Protein AF-A0A3E1NFP7-F1 (afdb_monomer_lite)

pLDDT: mean 83.46, std 12.13, range [47.78, 94.75]

Organism: NCBI:txid2291815

Secondary structure (DSSP, 8-state):
-BTTB---EEEEEEE-TT--EEEEEEETTPPPEEEEEETTTTEEEE---SSSSPPPPHHHHHHHHHHHHHHHHHHH-

Structure (mmCIF, N/CA/C/O backbone):
data_AF-A0A3E1NFP7-F1
#
_entry.id   AF-A0A3E1NFP7-F1
#
loop_
_atom_site.group_PDB
_atom_site.id
_atom_site.type_symbol
_atom_site.label_atom_id
_atom_site.label_alt_id
_atom_site.label_comp_id
_atom_site.label_asym_id
_atom_site.label_entity_id
_atom_site.label_seq_id
_atom_site.pdbx_PDB_ins_code
_atom_site.Cartn_x
_atom_site.Cartn_y
_atom_site.Cartn_z
_atom_site.occupancy
_atom_site.B_iso_or_equiv
_atom_site.auth_seq_id
_atom_site.auth_comp_id
_atom_site.auth_asym_id
_atom_site.auth_atom_id
_atom_site.pdbx_PDB_model_num
ATOM 1 N N . MET A 1 1 ? -13.457 9.003 4.257 1.00 56.50 1 MET A N 1
ATOM 2 C CA . MET A 1 1 ? -13.791 8.459 5.590 1.00 56.50 1 MET A CA 1
ATOM 3 C C . MET A 1 1 ? -13.588 6.965 5.496 1.00 56.50 1 MET A C 1
ATOM 5 O O . MET A 1 1 ? -14.138 6.3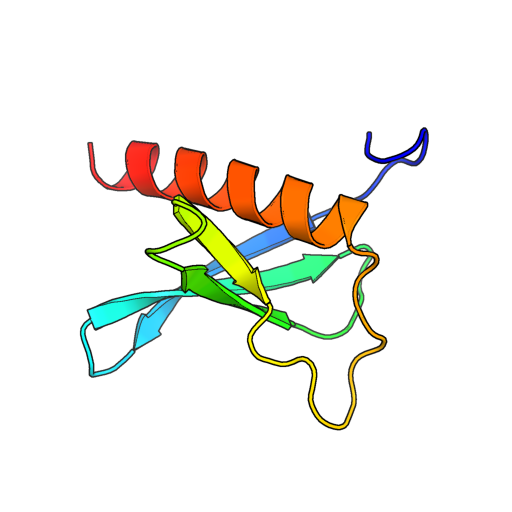84 4.570 1.00 56.50 1 MET A O 1
ATOM 9 N N . ILE A 1 2 ? -12.780 6.376 6.371 1.00 60.28 2 ILE A N 1
ATOM 10 C CA 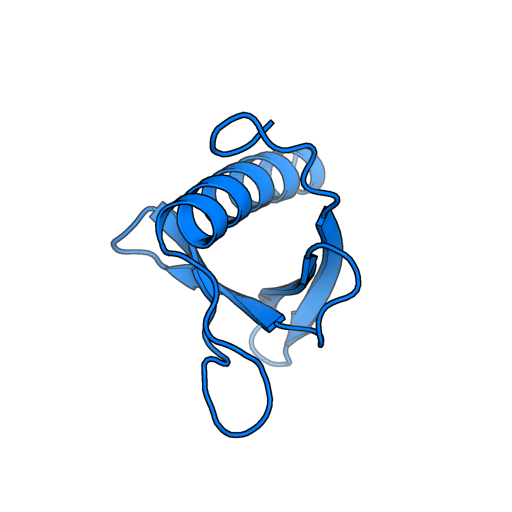. ILE A 1 2 ? -12.671 4.916 6.495 1.00 60.28 2 ILE A CA 1
ATOM 11 C C . ILE A 1 2 ? -13.203 4.599 7.893 1.00 60.28 2 ILE A C 1
ATOM 13 O O . ILE A 1 2 ? -12.783 5.241 8.854 1.00 60.28 2 ILE A O 1
ATOM 17 N N . ASP A 1 3 ? -14.202 3.721 7.990 1.00 60.44 3 ASP A N 1
ATOM 18 C CA . ASP A 1 3 ? -14.870 3.358 9.252 1.00 60.44 3 ASP A CA 1
ATOM 19 C C . ASP A 1 3 ? -15.386 4.553 10.079 1.00 60.44 3 ASP A C 1
ATOM 21 O O . ASP A 1 3 ? -15.269 4.594 11.300 1.00 60.44 3 ASP A O 1
ATOM 25 N N . GLY A 1 4 ? -15.934 5.577 9.415 1.00 64.94 4 GLY A N 1
ATOM 26 C CA . GLY A 1 4 ? -16.486 6.763 10.089 1.00 64.94 4 GLY A CA 1
ATOM 27 C C . GLY A 1 4 ? -15.440 7.749 10.626 1.00 64.94 4 GLY A C 1
ATOM 28 O O . GLY A 1 4 ? -15.807 8.835 11.069 1.00 64.94 4 GLY A O 1
ATOM 29 N N . ASN A 1 5 ? -14.148 7.423 10.519 1.00 74.00 5 ASN A N 1
ATOM 30 C CA . ASN A 1 5 ? -13.049 8.286 10.928 1.00 74.00 5 ASN A CA 1
ATOM 31 C C . ASN A 1 5 ? -12.448 9.038 9.733 1.00 74.00 5 ASN A C 1
ATOM 33 O O . ASN A 1 5 ? -12.361 8.544 8.596 1.00 74.00 5 ASN A O 1
ATOM 37 N N . LYS A 1 6 ? -12.011 10.275 9.991 1.00 76.88 6 LYS A N 1
ATOM 38 C CA . LYS A 1 6 ? -11.260 11.063 9.014 1.00 76.88 6 LYS A CA 1
ATOM 39 C C . LYS A 1 6 ? -9.820 10.556 8.975 1.00 76.88 6 LYS A C 1
ATOM 41 O O . LYS A 1 6 ? -8.982 10.991 9.753 1.00 76.88 6 LYS A O 1
ATOM 46 N N . THR A 1 7 ? -9.547 9.652 8.043 1.00 80.88 7 THR A N 1
ATOM 47 C CA . THR A 1 7 ? -8.194 9.154 7.781 1.00 80.88 7 THR A CA 1
ATOM 48 C C . THR A 1 7 ? -7.485 10.064 6.784 1.00 80.88 7 THR A C 1
ATOM 50 O O . THR A 1 7 ? -8.002 10.309 5.692 1.00 80.88 7 THR A O 1
ATOM 53 N N . THR A 1 8 ? -6.305 10.561 7.151 1.00 86.44 8 THR A N 1
ATOM 54 C CA . THR A 1 8 ? -5.422 11.308 6.249 1.00 86.44 8 THR A CA 1
ATOM 55 C C . THR A 1 8 ? -4.374 10.361 5.694 1.00 86.44 8 THR A C 1
ATOM 57 O O . THR A 1 8 ? -3.654 9.724 6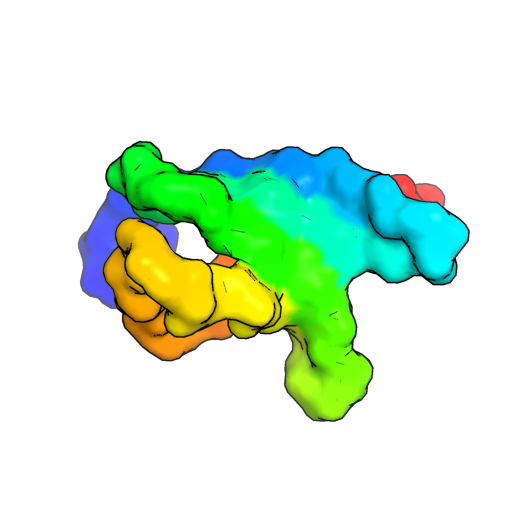.457 1.00 86.44 8 THR A O 1
ATOM 60 N N . VAL A 1 9 ? -4.275 10.284 4.370 1.00 89.75 9 VAL A N 1
ATOM 61 C CA . VAL A 1 9 ? -3.325 9.413 3.676 1.00 89.75 9 VAL A CA 1
ATOM 62 C C . VAL A 1 9 ? -2.415 10.286 2.825 1.00 89.75 9 VAL A C 1
ATOM 64 O O . VAL A 1 9 ? -2.893 11.061 1.997 1.00 89.75 9 VAL A O 1
ATOM 67 N N . LYS A 1 10 ? -1.104 10.173 3.034 1.00 91.69 10 LYS A N 1
ATOM 68 C CA . LYS A 1 10 ? -0.084 10.788 2.177 1.00 91.69 10 LYS A CA 1
ATOM 69 C C . LYS A 1 10 ? 0.619 9.678 1.419 1.00 91.69 10 LYS A C 1
ATOM 71 O O . LYS A 1 10 ? 1.228 8.822 2.051 1.00 91.69 10 LYS A O 1
ATOM 76 N N . ALA A 1 11 ? 0.531 9.699 0.094 1.00 92.50 11 ALA A N 1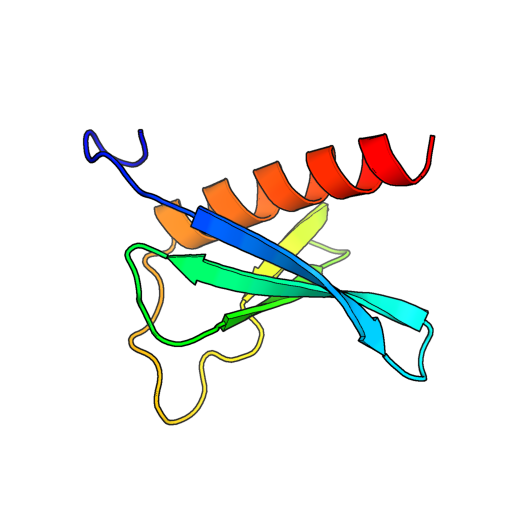
ATOM 77 C CA . ALA A 1 11 ? 1.139 8.698 -0.771 1.00 92.50 11 ALA A CA 1
ATOM 78 C C . ALA A 1 11 ? 2.106 9.350 -1.760 1.00 92.50 11 ALA A C 1
ATOM 80 O O . ALA A 1 11 ? 1.743 10.302 -2.450 1.00 92.50 11 ALA A O 1
ATOM 81 N N . THR A 1 12 ? 3.315 8.802 -1.858 1.00 92.06 12 THR A N 1
ATOM 82 C CA . THR A 1 12 ? 4.337 9.251 -2.808 1.00 92.06 12 THR A CA 1
ATOM 83 C C . THR A 1 12 ? 4.822 8.067 -3.629 1.00 92.06 12 THR A C 1
ATOM 85 O O . THR A 1 12 ? 5.361 7.106 -3.073 1.00 92.06 12 THR A O 1
ATOM 88 N N . ALA A 1 13 ? 4.647 8.138 -4.949 1.00 91.38 13 ALA A N 1
ATOM 89 C CA . ALA A 1 13 ? 5.143 7.122 -5.869 1.00 91.38 13 ALA A CA 1
ATOM 90 C C . ALA A 1 13 ? 6.678 7.116 -5.908 1.00 91.38 13 ALA A C 1
ATOM 92 O O . ALA A 1 13 ? 7.323 8.167 -5.884 1.00 91.38 13 ALA A O 1
ATO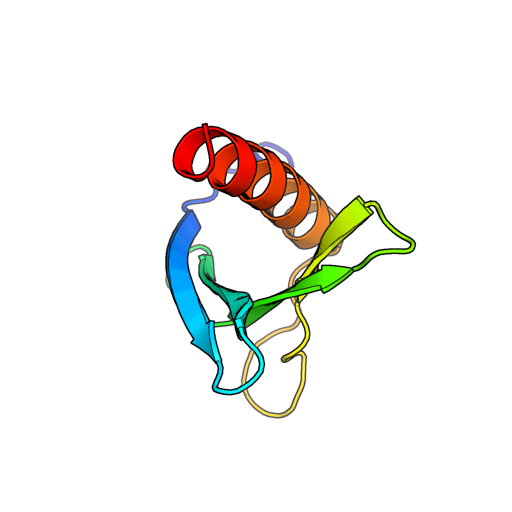M 93 N N . PHE A 1 14 ? 7.271 5.933 -6.006 1.00 86.94 14 PHE A N 1
ATOM 94 C CA . PHE A 1 14 ? 8.690 5.761 -6.288 1.00 86.94 14 PHE A CA 1
ATOM 95 C C . PHE A 1 14 ? 8.912 4.512 -7.140 1.00 86.94 14 PHE A C 1
ATOM 97 O O . PHE A 1 14 ? 8.142 3.555 -7.081 1.00 86.94 14 PHE A O 1
ATOM 104 N N . LYS A 1 15 ? 9.975 4.531 -7.946 1.00 81.31 15 LYS A N 1
ATOM 105 C CA . LYS A 1 15 ? 10.383 3.388 -8.765 1.00 81.31 15 LYS A CA 1
ATOM 106 C C . LYS A 1 15 ? 11.495 2.624 -8.064 1.00 81.31 15 LYS A C 1
ATOM 108 O O . LYS A 1 15 ? 12.411 3.229 -7.505 1.00 81.31 15 LYS A O 1
ATOM 113 N N . THR A 1 16 ? 11.424 1.302 -8.110 1.00 80.44 16 THR A N 1
ATOM 114 C CA . THR A 1 16 ? 12.548 0.428 -7.766 1.00 80.44 16 THR A CA 1
ATOM 115 C C . THR A 1 16 ? 13.432 0.180 -8.991 1.00 80.44 16 THR A C 1
ATOM 117 O O . THR A 1 16 ? 13.001 0.431 -10.118 1.00 80.44 16 THR A O 1
ATOM 120 N N . PRO A 1 17 ? 14.653 -0.360 -8.813 1.00 82.00 17 PRO A N 1
ATOM 121 C CA . PRO A 1 17 ? 15.488 -0.797 -9.936 1.00 82.00 17 PRO A CA 1
ATOM 122 C C . PRO A 1 17 ? 14.806 -1.817 -10.865 1.00 82.00 17 PRO A C 1
ATOM 124 O O . PRO A 1 17 ? 15.155 -1.894 -12.037 1.00 82.00 17 PRO A O 1
ATOM 127 N N . SER A 1 18 ? 13.821 -2.570 -10.361 1.00 79.38 18 SER A N 1
ATOM 128 C CA . SER A 1 18 ? 12.991 -3.509 -11.129 1.00 79.38 18 SER A CA 1
ATOM 129 C C . SER A 1 18 ? 11.867 -2.849 -11.944 1.00 79.38 18 SER A C 1
ATOM 131 O O . SER A 1 18 ? 11.160 -3.554 -12.649 1.00 79.38 18 SER A O 1
ATOM 133 N N . ASN A 1 19 ? 11.705 -1.518 -11.888 1.00 75.69 19 ASN A N 1
ATOM 134 C CA . ASN A 1 19 ? 10.569 -0.767 -12.448 1.00 75.69 19 ASN A CA 1
ATOM 135 C C . ASN A 1 19 ? 9.192 -1.110 -11.849 1.00 75.69 19 ASN A C 1
ATOM 137 O O . ASN A 1 19 ? 8.172 -0.685 -12.393 1.00 75.69 19 ASN A O 1
ATOM 141 N N . ASP A 1 20 ? 9.147 -1.783 -10.699 1.00 82.50 20 ASP A N 1
ATOM 142 C CA . ASP A 1 20 ? 7.883 -2.022 -10.006 1.00 82.50 20 ASP A CA 1
ATOM 143 C C . ASP A 1 20 ? 7.328 -0.702 -9.464 1.00 82.50 20 ASP A C 1
ATOM 145 O O . ASP A 1 20 ? 8.044 0.098 -8.845 1.00 82.50 20 ASP A O 1
ATOM 149 N N . ALA A 1 21 ? 6.033 -0.477 -9.680 1.00 85.81 21 ALA A N 1
ATOM 150 C CA . ALA A 1 21 ? 5.336 0.645 -9.075 1.00 85.81 21 ALA A CA 1
ATOM 151 C C . ALA A 1 21 ? 5.254 0.424 -7.561 1.00 85.81 21 ALA A C 1
ATOM 153 O O . ALA A 1 21 ? 4.717 -0.586 -7.099 1.00 85.81 21 ALA A O 1
ATOM 154 N N . ARG A 1 22 ? 5.774 1.378 -6.786 1.00 91.69 22 ARG A N 1
ATOM 155 C CA . ARG A 1 22 ? 5.652 1.376 -5.329 1.00 91.69 22 ARG A CA 1
ATOM 156 C C . ARG A 1 22 ? 5.220 2.730 -4.805 1.00 91.69 22 ARG A C 1
ATOM 158 O O . ARG A 1 22 ? 5.518 3.770 -5.394 1.00 91.69 22 ARG A O 1
ATOM 165 N N . PHE A 1 23 ? 4.563 2.710 -3.655 1.00 93.00 23 PHE A N 1
ATOM 166 C CA . PHE A 1 23 ? 4.140 3.911 -2.949 1.00 93.00 23 PHE A CA 1
ATOM 167 C C . PHE A 1 23 ? 4.664 3.897 -1.522 1.00 93.00 23 PHE A C 1
ATOM 169 O O . PHE A 1 23 ? 4.534 2.904 -0.814 1.00 93.00 23 PHE A O 1
ATOM 176 N N . ARG A 1 24 ? 5.248 5.015 -1.092 1.00 92.25 24 ARG A N 1
ATOM 177 C CA . ARG A 1 24 ? 5.453 5.305 0.329 1.00 92.25 24 ARG A CA 1
ATOM 178 C C . ARG A 1 24 ? 4.176 5.930 0.853 1.00 92.25 24 ARG A C 1
ATOM 180 O O . ARG A 1 24 ? 3.773 6.972 0.337 1.00 92.25 24 ARG A O 1
ATOM 187 N N . VAL A 1 25 ? 3.561 5.308 1.847 1.00 91.44 25 VAL A N 1
ATOM 188 C CA . VAL A 1 25 ? 2.281 5.733 2.406 1.00 91.44 25 VAL A CA 1
ATOM 189 C C . VAL A 1 25 ? 2.429 6.021 3.892 1.00 91.44 25 VAL A C 1
ATOM 191 O O . VAL A 1 25 ? 2.907 5.180 4.639 1.00 91.44 25 VAL A O 1
ATOM 194 N N . SER A 1 26 ? 1.992 7.196 4.332 1.00 90.06 26 SER A N 1
ATOM 195 C CA . SER A 1 26 ? 1.792 7.507 5.752 1.00 90.06 26 SER A CA 1
ATOM 196 C C . SER A 1 26 ? 0.305 7.721 6.006 1.00 90.06 26 SER A C 1
ATOM 198 O O . SER A 1 26 ? -0.366 8.429 5.245 1.00 90.06 26 SER A O 1
ATOM 200 N N . ILE A 1 27 ? -0.209 7.094 7.062 1.00 88.75 27 ILE A N 1
ATOM 201 C CA . ILE A 1 27 ? -1.622 7.092 7.431 1.00 88.75 27 ILE A CA 1
ATOM 202 C C . ILE A 1 27 ? -1.727 7.760 8.797 1.00 88.75 27 ILE A C 1
ATOM 204 O O . ILE A 1 27 ? -1.188 7.255 9.769 1.00 88.75 27 ILE A O 1
ATOM 208 N N . ASN A 1 28 ? -2.406 8.903 8.892 1.00 87.44 28 ASN A N 1
ATOM 209 C CA . ASN A 1 28 ? -2.524 9.666 10.144 1.00 87.44 28 ASN A CA 1
ATOM 210 C C . ASN A 1 28 ? -1.166 9.943 10.821 1.00 87.44 28 ASN A C 1
ATOM 212 O O . ASN A 1 28 ? -1.043 9.825 12.034 1.00 87.44 28 ASN A O 1
ATOM 216 N N . GLU A 1 29 ? -0.146 10.287 10.026 1.00 81.75 29 GLU A N 1
ATOM 217 C CA . GLU A 1 29 ? 1.220 10.554 10.513 1.00 81.75 29 GLU A CA 1
ATOM 218 C C . GLU A 1 29 ? 1.925 9.325 11.117 1.00 81.75 29 GLU A C 1
ATOM 220 O O . GLU A 1 29 ? 2.960 9.459 11.769 1.00 81.75 29 GLU A O 1
ATOM 225 N N . SER A 1 30 ? 1.418 8.119 10.831 1.00 83.06 30 SER A N 1
ATOM 226 C CA . SER A 1 30 ? 2.116 6.864 11.101 1.00 83.06 30 SER A CA 1
ATOM 227 C C . SER A 1 30 ? 3.483 6.826 10.407 1.00 83.06 30 SER A C 1
ATOM 229 O O . SER A 1 30 ? 3.702 7.535 9.406 1.00 83.06 30 SER A O 1
ATOM 231 N N . PRO A 1 31 ? 4.384 5.935 10.864 1.00 87.56 31 PRO A N 1
ATOM 232 C CA . PRO A 1 31 ? 5.538 5.526 10.079 1.00 87.56 31 PRO A CA 1
ATOM 233 C C . PRO A 1 31 ? 5.156 5.199 8.631 1.00 87.56 31 PRO A C 1
ATOM 235 O O . PRO A 1 31 ? 4.018 4.833 8.331 1.00 87.56 31 PRO A O 1
ATOM 238 N N . ILE A 1 32 ? 6.118 5.367 7.727 1.00 88.81 32 ILE A N 1
ATOM 239 C CA . ILE A 1 32 ? 5.912 5.075 6.310 1.00 88.81 32 ILE A CA 1
ATOM 240 C C . ILE A 1 32 ? 5.749 3.565 6.128 1.00 88.81 32 ILE A C 1
ATOM 242 O O . ILE A 1 32 ? 6.584 2.800 6.597 1.00 88.81 32 ILE A O 1
ATOM 246 N N . HIS A 1 33 ? 4.712 3.189 5.390 1.00 89.88 33 HIS A N 1
ATOM 247 C CA . HIS A 1 33 ? 4.473 1.857 4.854 1.00 89.88 33 HIS A CA 1
ATOM 248 C C . HIS A 1 33 ? 4.805 1.839 3.366 1.00 89.88 33 HIS A C 1
ATOM 250 O O . HIS A 1 33 ? 4.555 2.821 2.653 1.00 89.88 33 HIS A O 1
ATOM 256 N N . ILE A 1 34 ? 5.342 0.726 2.873 1.00 91.25 34 ILE A N 1
ATOM 257 C CA . ILE A 1 34 ? 5.564 0.537 1.442 1.00 91.25 34 ILE A CA 1
ATOM 258 C C . ILE A 1 34 ? 4.436 -0.306 0.873 1.00 91.25 34 ILE A C 1
ATOM 260 O O . ILE A 1 34 ? 4.260 -1.464 1.230 1.00 91.25 34 ILE A O 1
ATOM 264 N N . PHE A 1 35 ? 3.734 0.277 -0.090 1.00 93.38 35 PHE A N 1
ATOM 265 C CA . PHE A 1 35 ? 2.717 -0.396 -0.873 1.00 93.38 35 PHE A CA 1
ATOM 266 C C . PHE A 1 35 ? 3.293 -0.845 -2.219 1.00 93.38 35 PHE A C 1
ATOM 268 O O . PHE A 1 35 ? 3.934 -0.054 -2.917 1.00 93.38 35 PHE A O 1
ATOM 275 N N . SER A 1 36 ? 3.048 -2.100 -2.593 1.00 92.81 36 SER A N 1
ATOM 276 C CA . SER A 1 36 ? 3.428 -2.693 -3.884 1.00 92.81 36 SER A CA 1
ATOM 277 C C . SER A 1 36 ? 2.206 -3.283 -4.574 1.00 92.81 36 SER A C 1
ATOM 279 O O . SER A 1 36 ? 1.256 -3.671 -3.905 1.00 92.81 36 SER A O 1
ATOM 281 N N . PHE A 1 37 ? 2.206 -3.343 -5.905 1.00 92.38 37 PHE A N 1
ATOM 282 C CA . PHE A 1 37 ? 1.092 -3.946 -6.632 1.00 92.38 37 PHE A CA 1
ATOM 283 C C . PHE A 1 37 ? 1.036 -5.462 -6.394 1.00 92.38 37 PHE A C 1
ATOM 285 O O . PHE A 1 37 ? 2.045 -6.151 -6.551 1.00 92.38 37 PHE A O 1
ATOM 292 N N . ASP A 1 38 ? -0.140 -5.965 -6.024 1.00 91.88 38 ASP A N 1
ATOM 293 C CA . ASP A 1 38 ? -0.449 -7.387 -5.901 1.00 91.88 38 ASP A CA 1
ATOM 294 C C . ASP A 1 38 ? -1.333 -7.810 -7.081 1.00 91.88 38 ASP A C 1
ATOM 296 O O . ASP A 1 38 ? -2.493 -7.404 -7.198 1.00 91.88 38 ASP A O 1
ATOM 300 N N . GLU A 1 39 ? -0.786 -8.648 -7.963 1.00 90.31 39 GLU A N 1
ATOM 301 C CA . GLU A 1 39 ? -1.478 -9.107 -9.170 1.00 90.31 39 GLU A CA 1
ATOM 302 C C . GLU A 1 39 ? -2.692 -9.995 -8.871 1.00 90.31 39 GLU A C 1
ATOM 304 O O . GLU A 1 39 ? -3.636 -10.028 -9.659 1.00 90.31 39 GLU A O 1
ATOM 309 N N . LYS A 1 40 ? -2.712 -10.709 -7.741 1.00 91.50 40 LYS A N 1
ATOM 310 C CA . LYS A 1 40 ? -3.833 -11.592 -7.386 1.00 91.50 40 LYS A CA 1
ATOM 311 C C . LYS A 1 40 ? -5.015 -10.788 -6.872 1.00 91.50 40 LYS A C 1
ATOM 313 O O . LYS A 1 40 ? -6.160 -11.119 -7.168 1.00 91.50 40 LYS A O 1
ATOM 318 N N . LEU A 1 41 ? -4.731 -9.748 -6.094 1.00 91.00 41 LEU A N 1
ATOM 319 C CA . LEU A 1 41 ? -5.748 -8.874 -5.514 1.00 91.00 41 LEU A CA 1
ATOM 320 C C . LEU A 1 41 ? -6.108 -7.690 -6.421 1.00 91.00 41 LEU A C 1
ATOM 322 O O . LEU A 1 41 ? -7.076 -6.995 -6.123 1.00 91.00 41 LEU A O 1
ATOM 326 N N . GLN A 1 42 ? -5.355 -7.475 -7.508 1.00 92.62 42 GLN A N 1
ATOM 327 C CA . GLN A 1 42 ? -5.535 -6.374 -8.462 1.00 92.62 42 GLN A CA 1
ATOM 328 C C . GLN A 1 42 ? -5.554 -4.997 -7.773 1.00 92.62 42 GLN A C 1
ATOM 330 O O . GLN A 1 42 ? -6.335 -4.113 -8.121 1.00 92.62 42 GLN A O 1
ATOM 335 N N . ARG A 1 43 ? -4.697 -4.818 -6.762 1.00 94.00 43 ARG A N 1
ATOM 336 C CA . ARG A 1 43 ? -4.574 -3.580 -5.976 1.00 94.00 43 ARG A CA 1
ATOM 337 C C . ARG A 1 43 ? -3.191 -3.470 -5.350 1.00 94.00 43 ARG A C 1
ATOM 339 O O . ARG A 1 43 ? -2.444 -4.443 -5.315 1.00 94.00 43 ARG A O 1
ATOM 346 N N . PHE A 1 44 ? -2.859 -2.302 -4.811 1.00 93.88 44 PHE A N 1
ATOM 347 C CA . PHE A 1 44 ? -1.651 -2.158 -4.003 1.00 93.88 44 PHE A CA 1
ATOM 348 C C . PHE A 1 44 ? -1.855 -2.745 -2.599 1.00 93.88 44 PHE A C 1
ATOM 350 O O . PHE A 1 44 ? -2.943 -2.611 -2.035 1.00 93.88 44 PHE A O 1
ATOM 357 N N . THR A 1 45 ? -0.821 -3.377 -2.042 1.00 93.75 45 THR A N 1
ATOM 358 C CA . THR A 1 45 ? -0.816 -3.953 -0.693 1.00 93.75 45 THR A CA 1
ATOM 359 C C . THR A 1 45 ? 0.395 -3.519 0.116 1.00 93.75 45 THR A C 1
ATOM 361 O O . THR A 1 45 ? 1.472 -3.320 -0.451 1.00 93.75 45 THR A O 1
ATOM 364 N N . ASP A 1 46 ? 0.225 -3.363 1.433 1.00 92.19 46 ASP A N 1
ATOM 365 C CA . ASP A 1 46 ? 1.354 -3.123 2.340 1.00 92.19 46 ASP A CA 1
ATOM 366 C C . ASP A 1 46 ? 2.268 -4.357 2.378 1.00 92.19 46 ASP A C 1
ATOM 368 O O . ASP A 1 46 ? 1.840 -5.459 2.728 1.00 92.19 46 ASP A O 1
ATOM 372 N N . ILE A 1 47 ? 3.533 -4.168 2.005 1.00 88.31 47 ILE A N 1
ATOM 373 C CA . ILE A 1 47 ? 4.561 -5.217 1.988 1.00 88.31 47 ILE A CA 1
ATOM 374 C C . ILE A 1 47 ? 5.571 -5.066 3.129 1.00 88.31 47 ILE A C 1
ATOM 376 O O . ILE A 1 47 ? 6.477 -5.889 3.255 1.00 88.31 47 ILE A O 1
ATOM 380 N N . GLU A 1 48 ? 5.440 -4.024 3.953 1.00 72.25 48 GLU A N 1
ATOM 381 C CA . GLU A 1 48 ? 6.414 -3.665 4.985 1.00 72.25 48 GLU A CA 1
ATOM 382 C C . GLU A 1 48 ? 5.850 -3.817 6.405 1.00 72.25 48 GLU A C 1
ATOM 384 O O . GLU A 1 48 ? 6.209 -3.078 7.319 1.00 72.25 48 GLU A O 1
ATOM 389 N N . ALA A 1 49 ? 5.029 -4.848 6.633 1.00 58.12 49 ALA A N 1
ATOM 390 C CA . ALA A 1 49 ? 4.510 -5.225 7.956 1.00 58.12 49 ALA A CA 1
ATOM 391 C C . ALA A 1 49 ? 5.596 -5.722 8.954 1.00 58.12 49 ALA A C 1
ATOM 393 O O . ALA A 1 49 ? 5.304 -6.456 9.898 1.00 58.12 49 ALA A O 1
ATOM 394 N N . GLY A 1 50 ? 6.870 -5.363 8.756 1.00 47.78 50 GLY A N 1
ATOM 395 C CA . GLY A 1 50 ? 8.029 -5.912 9.454 1.00 47.78 50 GLY A CA 1
ATOM 396 C C . GLY A 1 50 ? 8.799 -4.894 10.302 1.00 47.78 50 GLY A C 1
ATOM 397 O O . GLY A 1 50 ? 9.485 -4.020 9.786 1.00 47.78 50 GLY A O 1
ATOM 398 N N . ALA A 1 51 ? 8.770 -5.118 11.618 1.00 49.72 51 ALA A N 1
ATOM 399 C CA . ALA A 1 51 ? 9.716 -4.692 12.661 1.00 49.72 51 ALA A CA 1
ATOM 400 C C . ALA A 1 51 ? 9.574 -3.318 13.352 1.00 49.72 51 ALA A C 1
ATOM 402 O O . ALA A 1 51 ? 10.094 -3.206 14.463 1.00 49.72 51 ALA A O 1
ATOM 403 N N . LYS A 1 52 ? 8.889 -2.298 12.807 1.00 54.09 52 LYS A N 1
ATOM 404 C CA . LYS A 1 52 ? 8.713 -1.004 13.529 1.00 54.09 52 LYS A CA 1
ATOM 405 C C . LYS A 1 52 ? 7.382 -0.270 13.338 1.00 54.09 52 LYS A C 1
ATOM 407 O O . LYS A 1 52 ? 7.088 0.610 14.143 1.00 54.09 52 LYS A O 1
ATOM 412 N N . ALA A 1 53 ? 6.609 -0.581 12.302 1.00 61.75 53 ALA A N 1
ATOM 413 C CA . ALA A 1 53 ? 5.316 0.056 12.072 1.00 61.75 53 ALA A CA 1
ATOM 414 C C . ALA A 1 53 ? 4.199 -0.759 12.735 1.00 61.75 53 ALA A C 1
ATOM 416 O O . ALA A 1 53 ? 4.216 -1.991 12.689 1.00 61.75 53 ALA A O 1
ATOM 417 N N . GLU A 1 54 ? 3.240 -0.079 13.363 1.00 71.50 54 GLU A N 1
ATOM 418 C CA . GLU A 1 54 ? 2.009 -0.734 13.802 1.00 71.50 54 GLU A CA 1
ATOM 419 C C . GLU A 1 54 ? 1.275 -1.302 12.576 1.00 71.50 54 GLU A C 1
ATOM 421 O O . GLU A 1 54 ? 1.231 -0.643 11.533 1.00 71.50 54 GLU A O 1
ATOM 426 N N . PRO A 1 55 ? 0.720 -2.522 12.659 1.00 78.06 55 PRO A N 1
ATOM 427 C CA . PRO A 1 55 ? 0.013 -3.120 11.537 1.00 78.06 55 PRO A CA 1
ATOM 428 C C . PRO A 1 55 ? -1.184 -2.257 11.123 1.00 78.06 55 PRO A C 1
ATOM 430 O O . PRO A 1 55 ? -2.007 -1.872 11.956 1.00 78.06 55 PRO A O 1
ATOM 433 N N . ILE A 1 56 ? -1.302 -1.980 9.821 1.00 85.69 56 ILE A N 1
ATOM 434 C CA . ILE A 1 56 ? -2.448 -1.244 9.279 1.00 85.69 56 ILE A CA 1
ATOM 435 C C . ILE A 1 56 ? -3.701 -2.125 9.414 1.00 85.69 56 ILE A C 1
ATOM 437 O O . ILE A 1 56 ? -3.686 -3.279 8.975 1.00 85.69 56 ILE A O 1
ATOM 441 N N . PRO A 1 57 ? -4.820 -1.605 9.954 1.00 87.88 57 PRO A N 1
ATOM 442 C CA . PRO A 1 57 ? -6.098 -2.309 9.920 1.00 87.88 57 PRO A CA 1
ATOM 443 C C . PRO A 1 57 ? -6.489 -2.706 8.491 1.00 87.88 57 PRO A C 1
ATOM 445 O O . PRO A 1 57 ? -6.447 -1.876 7.583 1.00 87.88 57 PRO A O 1
ATOM 448 N N . ALA A 1 58 ? -6.938 -3.949 8.292 1.00 88.88 58 ALA A N 1
ATOM 449 C CA . ALA A 1 58 ? -7.212 -4.504 6.961 1.00 88.88 58 ALA A CA 1
ATOM 450 C C . ALA A 1 58 ? -8.180 -3.650 6.115 1.00 88.88 58 ALA A C 1
ATOM 452 O O . ALA A 1 58 ? -7.993 -3.516 4.908 1.00 88.88 58 ALA A O 1
ATOM 453 N N . THR A 1 59 ? -9.188 -3.023 6.734 1.00 90.19 59 THR A N 1
ATOM 454 C CA . THR A 1 59 ? -10.118 -2.116 6.039 1.00 90.19 59 THR A CA 1
ATOM 455 C C . THR A 1 59 ? -9.410 -0.880 5.483 1.00 90.19 59 THR A C 1
ATOM 457 O O . THR A 1 59 ? -9.687 -0.455 4.362 1.00 90.19 59 THR A O 1
ATOM 460 N N . ILE A 1 60 ? -8.474 -0.313 6.251 1.00 90.06 60 ILE A N 1
ATOM 461 C CA . ILE A 1 60 ? -7.689 0.855 5.842 1.00 90.06 60 ILE A CA 1
ATOM 462 C C . ILE A 1 60 ? -6.692 0.457 4.757 1.00 90.06 60 ILE A C 1
ATOM 464 O O . ILE A 1 60 ? -6.607 1.139 3.740 1.00 90.06 60 ILE A O 1
ATOM 468 N N . GLU A 1 61 ? -5.981 -0.653 4.950 1.00 92.50 61 GLU A N 1
ATOM 469 C CA . GLU A 1 61 ? -5.024 -1.188 3.979 1.00 92.50 61 GLU A CA 1
ATOM 470 C C . GLU A 1 61 ? -5.692 -1.407 2.618 1.00 92.50 61 GLU A C 1
ATOM 472 O O . GLU A 1 61 ? -5.215 -0.892 1.606 1.00 92.50 61 GLU A O 1
ATOM 477 N N . LYS A 1 62 ? -6.858 -2.063 2.607 1.00 93.31 62 LYS A N 1
ATOM 478 C CA . LYS A 1 62 ? -7.641 -2.287 1.393 1.00 93.31 62 LYS A CA 1
ATOM 479 C C . LYS A 1 62 ? -8.054 -0.977 0.721 1.00 93.31 62 LYS A C 1
ATOM 481 O O . LYS A 1 62 ? -7.811 -0.813 -0.472 1.00 93.31 62 LYS A O 1
ATOM 486 N N . ALA A 1 63 ? -8.649 -0.048 1.472 1.00 92.75 63 ALA A N 1
ATOM 487 C CA . ALA A 1 63 ? -9.131 1.221 0.924 1.00 92.75 63 ALA A CA 1
ATOM 488 C C . ALA A 1 63 ? -7.990 2.073 0.340 1.00 92.75 63 ALA A C 1
ATOM 490 O O . ALA A 1 63 ? -8.132 2.671 -0.726 1.00 92.75 63 ALA A O 1
ATOM 491 N N . VAL A 1 64 ? -6.838 2.108 1.017 1.00 93.00 64 VAL A N 1
ATOM 492 C CA . VAL A 1 64 ? -5.624 2.755 0.505 1.00 93.00 64 VAL A CA 1
ATOM 493 C C . VAL A 1 64 ? -5.152 2.055 -0.767 1.00 93.00 64 VAL A C 1
ATOM 495 O O . VAL A 1 64 ? -4.903 2.721 -1.769 1.00 93.00 64 VAL A O 1
ATOM 498 N N . GLY A 1 65 ? -5.072 0.726 -0.752 1.00 94.50 65 GLY A N 1
ATOM 499 C CA . GLY A 1 65 ? -4.631 -0.082 -1.884 1.00 94.50 65 GLY A CA 1
ATOM 500 C C . GLY A 1 65 ? -5.441 0.135 -3.163 1.00 94.50 65 GLY A C 1
ATOM 501 O O . GLY A 1 65 ? -4.868 0.283 -4.245 1.00 94.50 65 GLY A O 1
ATOM 5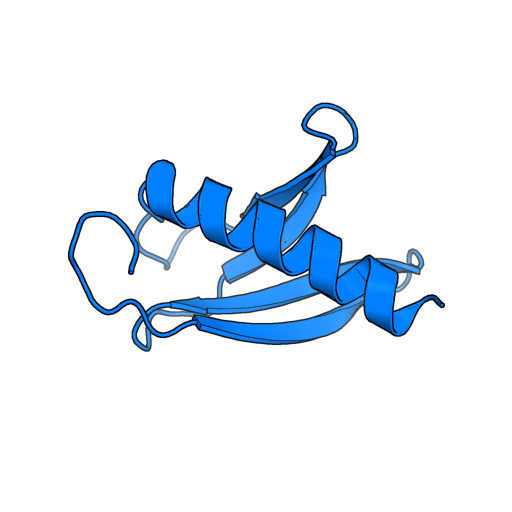02 N N . GLU A 1 66 ? -6.768 0.193 -3.038 1.00 94.75 66 GLU A N 1
ATOM 503 C CA . GLU A 1 66 ? -7.697 0.497 -4.137 1.00 94.75 66 GLU A CA 1
ATOM 504 C C . GLU A 1 66 ? -7.511 1.936 -4.647 1.00 94.75 66 GLU A C 1
ATOM 506 O O . GLU A 1 66 ? -7.416 2.170 -5.854 1.00 94.75 66 GLU A O 1
ATOM 511 N N . GLN A 1 67 ? -7.362 2.909 -3.742 1.00 93.00 67 GLN A N 1
ATOM 512 C CA . GLN A 1 67 ? -7.149 4.307 -4.122 1.00 93.00 67 GLN A CA 1
ATOM 513 C C . GLN A 1 67 ? -5.822 4.518 -4.868 1.00 93.00 67 GLN A C 1
ATOM 515 O O . GLN A 1 67 ? -5.768 5.279 -5.836 1.00 93.00 67 GLN A O 1
ATOM 520 N N . LEU A 1 68 ? -4.751 3.843 -4.441 1.00 93.94 68 LEU A N 1
ATOM 521 C CA . LEU A 1 68 ? -3.451 3.883 -5.117 1.00 93.94 68 LEU A CA 1
ATOM 522 C C . LEU A 1 68 ? -3.518 3.285 -6.521 1.00 93.94 68 LEU A C 1
ATOM 524 O O . LEU A 1 68 ? -2.869 3.796 -7.433 1.00 93.94 68 LEU A O 1
ATOM 528 N N . TYR A 1 69 ? -4.319 2.236 -6.709 1.00 93.44 69 TYR A N 1
ATOM 529 C CA . TYR A 1 69 ? -4.519 1.629 -8.019 1.00 93.44 69 TYR A CA 1
ATOM 530 C C . TYR A 1 69 ? -5.157 2.614 -9.004 1.00 93.44 69 TYR A C 1
ATOM 532 O O . TYR A 1 69 ? -4.623 2.832 -10.092 1.00 93.44 69 TYR A O 1
ATOM 540 N N . HIS A 1 70 ? -6.226 3.299 -8.589 1.00 90.94 70 HIS A N 1
ATOM 541 C CA . HIS A 1 70 ? -6.845 4.350 -9.399 1.00 90.94 70 HIS A CA 1
ATOM 542 C C . HIS A 1 70 ? -5.896 5.526 -9.670 1.00 90.94 70 HIS A C 1
ATOM 544 O O . HIS A 1 70 ? -5.836 6.026 -10.794 1.00 90.94 70 HIS A O 1
ATOM 550 N N . LEU A 1 71 ? -5.111 5.942 -8.668 1.00 88.00 71 LEU A N 1
ATOM 551 C CA . LEU A 1 71 ? -4.116 7.001 -8.833 1.00 88.00 71 LEU A CA 1
ATOM 552 C C . LEU A 1 71 ? -3.059 6.618 -9.879 1.00 88.00 71 LEU A C 1
ATOM 554 O O . LEU A 1 71 ? -2.769 7.412 -10.772 1.00 88.00 71 LEU A O 1
ATOM 558 N N . GLN A 1 72 ? -2.524 5.398 -9.818 1.00 86.94 72 GLN A N 1
ATOM 559 C CA . GLN A 1 72 ? -1.523 4.918 -10.771 1.00 86.94 72 GLN A CA 1
ATOM 560 C C . GLN A 1 72 ? -2.063 4.893 -12.206 1.00 86.94 72 GLN A C 1
ATOM 562 O O . GLN A 1 72 ? -1.358 5.299 -13.127 1.00 86.94 72 GLN A O 1
ATOM 567 N N . GLN A 1 73 ? -3.314 4.465 -12.399 1.00 83.69 73 GLN A N 1
ATOM 568 C CA . GLN A 1 73 ? -3.960 4.487 -13.715 1.00 83.69 73 GLN A CA 1
ATOM 569 C C . GLN A 1 73 ? -4.101 5.910 -14.267 1.00 83.69 73 GLN A C 1
ATOM 571 O O . GLN A 1 73 ? -3.879 6.120 -15.453 1.00 83.69 73 GLN A O 1
ATOM 576 N N . SER A 1 74 ? -4.409 6.892 -13.415 1.00 80.31 74 SER A N 1
ATOM 577 C CA . SER A 1 74 ? -4.520 8.296 -13.839 1.00 80.31 74 SER A CA 1
ATOM 578 C C . SER A 1 74 ? -3.180 8.950 -14.194 1.00 80.31 74 SER A C 1
ATOM 580 O O . SER A 1 74 ? -3.157 9.914 -14.947 1.00 80.31 74 SER A O 1
ATOM 582 N N . ILE A 1 75 ? -2.071 8.437 -13.652 1.00 71.44 75 ILE A N 1
ATOM 583 C CA . ILE A 1 75 ? -0.711 8.919 -13.945 1.00 71.44 75 ILE A CA 1
ATOM 584 C C . ILE A 1 75 ? -0.148 8.250 -15.210 1.00 71.44 75 ILE A C 1
ATOM 586 O O . ILE A 1 75 ? 0.734 8.805 -15.860 1.00 71.44 75 ILE A O 1
ATOM 590 N N . ALA A 1 76 ? -0.621 7.045 -15.536 1.00 65.75 76 ALA A N 1
ATOM 591 C CA . ALA A 1 76 ? -0.177 6.277 -16.698 1.00 65.75 76 ALA A CA 1
ATOM 592 C C . ALA A 1 76 ? -0.968 6.572 -17.989 1.00 65.75 76 ALA A C 1
ATOM 594 O O . ALA A 1 76 ? -0.579 6.065 -19.042 1.00 65.75 76 ALA A O 1
ATOM 595 N N . ALA A 1 77 ? -2.061 7.337 -17.900 1.00 55.75 77 ALA A N 1
ATOM 596 C CA . ALA A 1 77 ? -2.898 7.774 -19.020 1.00 55.75 77 ALA A CA 1
ATOM 597 C C . ALA A 1 77 ? -2.403 9.102 -19.613 1.00 55.75 77 ALA A C 1
ATOM 599 O O . ALA A 1 77 ? -2.500 9.248 -20.852 1.00 55.75 77 ALA A O 1
#

Foldseek 3Di:
DQPPDDKDKDWDWDADPVRWTWIFIDIPNWHTFIWGQDPVVRWTAGPPPDDDTDDDDPSRRVVVRRVVNVVVVVVVD

Sequence (77 aa):
MIDGNKTTVKATAFKTPSNDARFRVSINESPIHIFSFDEKLQRFTDIEAGAKAEPIPATIEKAVGEQLYHLQQSIAA

Radius of gyration: 12.1 Å; chains: 1; bounding box: 32×23×33 Å